Protein AF-A0A251YRK3-F1 (afdb_monomer)

Structure (mmCIF, N/CA/C/O backbone):
data_AF-A0A251YRK3-F1
#
_entry.id   AF-A0A251YRK3-F1
#
loop_
_atom_site.group_PDB
_atom_site.id
_atom_site.type_symbol
_atom_site.label_atom_id
_atom_site.label_alt_id
_atom_site.label_comp_id
_atom_site.label_asym_id
_atom_site.label_entity_id
_atom_site.label_seq_id
_atom_site.pdbx_PDB_ins_code
_atom_site.Cartn_x
_atom_site.Cartn_y
_atom_site.Cartn_z
_atom_site.occupancy
_atom_site.B_iso_or_equiv
_atom_site.auth_seq_id
_atom_site.auth_comp_id
_atom_site.auth_asym_id
_atom_site.auth_atom_id
_atom_site.pdbx_PDB_model_num
ATOM 1 N N . MET A 1 1 ? 16.056 -27.196 -2.204 1.00 36.81 1 MET A N 1
ATOM 2 C CA . MET 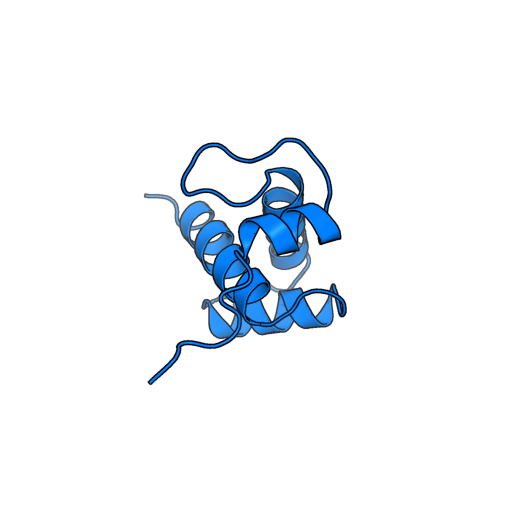A 1 1 ? 14.700 -26.634 -2.387 1.00 36.81 1 MET A CA 1
ATOM 3 C C . MET A 1 1 ? 14.845 -25.321 -3.136 1.00 36.81 1 MET A C 1
ATOM 5 O O . MET A 1 1 ? 15.445 -24.392 -2.613 1.00 36.81 1 MET A O 1
ATOM 9 N N . VAL A 1 2 ? 14.428 -25.301 -4.400 1.00 43.62 2 VAL A N 1
ATOM 10 C CA . VAL A 1 2 ? 14.551 -24.144 -5.295 1.00 43.62 2 VAL A CA 1
ATOM 11 C C . VAL A 1 2 ? 13.473 -23.138 -4.893 1.00 43.62 2 VAL A C 1
ATOM 13 O O . VAL A 1 2 ? 12.288 -23.439 -5.001 1.00 43.62 2 VAL A O 1
ATOM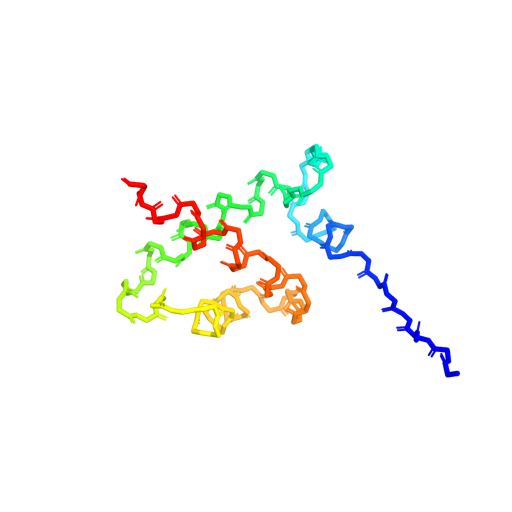 16 N N . PHE A 1 3 ? 13.877 -21.981 -4.364 1.00 52.25 3 PHE A N 1
ATOM 17 C CA . PHE A 1 3 ? 12.976 -20.862 -4.081 1.00 52.25 3 PHE A CA 1
ATOM 18 C C . PHE A 1 3 ? 12.457 -20.322 -5.416 1.00 52.25 3 PHE A C 1
ATOM 20 O O . PHE A 1 3 ? 13.103 -19.487 -6.047 1.00 52.25 3 PHE A O 1
ATOM 27 N N . GLY A 1 4 ? 11.330 -20.877 -5.862 1.00 44.94 4 GLY A N 1
ATOM 28 C CA . GLY A 1 4 ? 10.630 -20.455 -7.064 1.00 44.94 4 GLY A CA 1
ATOM 29 C C . GLY A 1 4 ? 10.324 -18.960 -7.031 1.00 44.94 4 GLY A C 1
ATOM 30 O O . GLY A 1 4 ? 9.947 -18.422 -5.993 1.00 44.94 4 GLY A O 1
ATOM 31 N N . ASP A 1 5 ? 10.529 -18.318 -8.178 1.00 56.09 5 ASP A N 1
ATOM 32 C CA . ASP A 1 5 ? 9.949 -17.029 -8.553 1.00 56.09 5 ASP A CA 1
ATOM 33 C C . ASP A 1 5 ? 10.037 -15.930 -7.479 1.00 56.09 5 ASP A C 1
ATOM 35 O O . ASP A 1 5 ? 9.043 -15.410 -6.973 1.00 56.09 5 ASP A O 1
ATOM 39 N N . ARG A 1 6 ? 11.263 -15.549 -7.102 1.00 61.56 6 ARG A N 1
ATOM 40 C CA . ARG A 1 6 ? 11.487 -14.327 -6.320 1.00 61.56 6 ARG A CA 1
ATOM 41 C C . ARG A 1 6 ? 11.352 -13.116 -7.255 1.00 61.56 6 ARG A C 1
ATOM 43 O O . ARG A 1 6 ? 12.336 -12.426 -7.501 1.00 61.56 6 ARG A O 1
ATOM 50 N N . GLU A 1 7 ? 10.156 -12.890 -7.811 1.00 67.88 7 GLU A N 1
ATOM 51 C CA . GLU A 1 7 ? 9.833 -11.636 -8.501 1.00 67.88 7 GLU A CA 1
ATOM 52 C C . GLU A 1 7 ? 10.127 -10.497 -7.518 1.00 67.88 7 GLU A C 1
ATOM 54 O O . GLU A 1 7 ? 9.564 -10.438 -6.418 1.00 67.88 7 GLU A O 1
ATOM 59 N N . ASP A 1 8 ? 11.076 -9.631 -7.877 1.00 78.06 8 ASP A N 1
ATOM 60 C CA . ASP A 1 8 ? 11.470 -8.537 -7.004 1.00 78.06 8 ASP A CA 1
ATOM 61 C C . ASP A 1 8 ? 10.256 -7.611 -6.803 1.00 78.06 8 ASP A C 1
ATOM 63 O O . ASP A 1 8 ? 9.676 -7.116 -7.781 1.00 78.06 8 ASP A O 1
ATOM 67 N N . PRO A 1 9 ? 9.830 -7.355 -5.553 1.00 81.44 9 PRO A N 1
ATOM 68 C CA . PRO A 1 9 ? 8.632 -6.572 -5.304 1.00 81.44 9 PRO A CA 1
ATOM 69 C C . PRO A 1 9 ? 8.759 -5.152 -5.857 1.00 81.44 9 PRO A C 1
ATOM 71 O O . PRO A 1 9 ? 7.742 -4.555 -6.199 1.00 81.44 9 PRO A O 1
ATOM 74 N N . ARG A 1 10 ? 9.976 -4.611 -6.009 1.00 80.69 10 ARG A N 1
ATOM 75 C CA . ARG A 1 10 ? 10.199 -3.291 -6.610 1.00 80.69 10 ARG A CA 1
ATOM 76 C C . ARG A 1 10 ? 9.989 -3.341 -8.111 1.00 80.69 10 ARG A C 1
ATOM 78 O O . ARG A 1 10 ? 9.314 -2.458 -8.628 1.00 80.69 10 ARG A O 1
ATOM 85 N N . ALA A 1 11 ? 10.490 -4.374 -8.791 1.00 81.44 11 ALA A N 1
ATOM 86 C CA . ALA A 1 11 ? 10.235 -4.575 -10.218 1.00 81.44 11 ALA A CA 1
ATOM 87 C C . ALA A 1 11 ? 8.727 -4.683 -10.490 1.00 81.44 11 ALA A C 1
ATOM 89 O O . ALA A 1 11 ? 8.197 -4.026 -11.390 1.00 81.44 11 ALA A O 1
ATOM 90 N N . ARG A 1 12 ? 8.000 -5.414 -9.636 1.00 83.44 12 ARG A N 1
ATOM 91 C CA . ARG A 1 12 ? 6.544 -5.519 -9.748 1.00 83.44 12 ARG A CA 1
ATOM 92 C C . ARG A 1 12 ? 5.825 -4.207 -9.448 1.00 83.44 12 ARG A C 1
ATOM 94 O O . ARG A 1 12 ? 4.897 -3.845 -10.167 1.00 83.44 12 ARG A O 1
ATOM 101 N N . LEU A 1 13 ? 6.240 -3.474 -8.414 1.00 85.38 13 LEU A N 1
ATOM 102 C CA . LEU A 1 13 ? 5.698 -2.142 -8.126 1.00 85.38 13 LEU A CA 1
ATOM 103 C C . LEU A 1 13 ? 5.970 -1.175 -9.279 1.00 85.38 13 LEU A C 1
ATOM 105 O O . LEU A 1 13 ? 5.074 -0.428 -9.660 1.00 85.38 13 LEU A O 1
ATOM 109 N N . HIS A 1 14 ? 7.152 -1.231 -9.886 1.00 84.50 14 HIS A N 1
ATOM 110 C CA . HIS A 1 14 ? 7.493 -0.405 -11.034 1.00 84.50 14 HIS A CA 1
ATOM 111 C C . HIS A 1 14 ? 6.605 -0.732 -12.244 1.00 84.50 14 HIS A C 1
ATOM 113 O O . HIS A 1 14 ? 6.051 0.178 -12.852 1.00 84.50 14 HIS A O 1
ATOM 119 N N . ALA A 1 15 ? 6.332 -2.010 -12.520 1.00 85.44 15 ALA A N 1
ATOM 120 C CA . ALA A 1 15 ? 5.383 -2.405 -13.565 1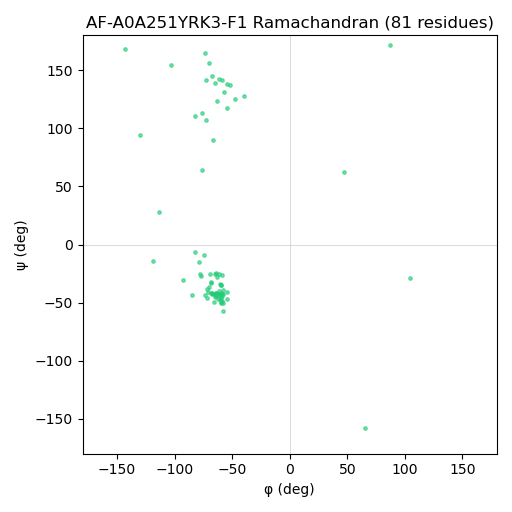.00 85.44 15 ALA A CA 1
ATOM 121 C C . ALA A 1 15 ? 3.932 -1.945 -13.293 1.00 85.44 15 ALA A C 1
ATOM 123 O O . ALA A 1 15 ? 3.147 -1.756 -14.221 1.00 85.44 15 ALA A O 1
ATOM 124 N N . VAL A 1 16 ? 3.546 -1.781 -12.021 1.00 86.06 16 VAL A N 1
ATOM 125 C CA . VAL A 1 16 ? 2.173 -1.432 -11.606 1.00 86.06 16 VAL A CA 1
ATOM 126 C C . VAL A 1 16 ? 1.949 0.079 -11.450 1.00 86.06 16 VAL A C 1
ATOM 128 O O . VAL A 1 16 ? 0.816 0.550 -11.612 1.00 86.06 16 VAL A O 1
ATOM 131 N N . PHE A 1 17 ? 2.983 0.835 -11.086 1.00 85.88 17 PHE A N 1
ATOM 132 C CA . PHE A 1 17 ? 2.904 2.267 -10.774 1.00 85.88 17 PHE A CA 1
ATOM 133 C C . PHE A 1 17 ? 3.748 3.147 -11.701 1.00 85.88 17 PHE A C 1
ATOM 135 O O . PHE A 1 17 ? 3.530 4.353 -11.733 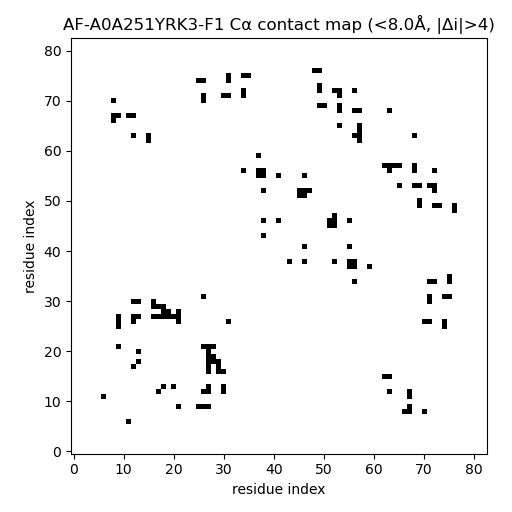1.00 85.8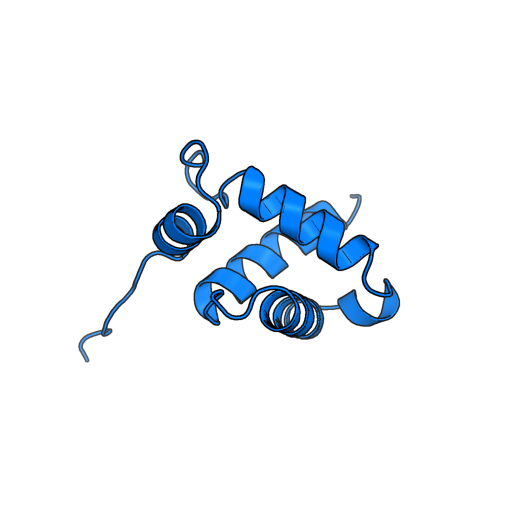8 17 PHE A O 1
ATOM 142 N N . GLY A 1 18 ? 4.670 2.569 -12.471 1.00 81.44 18 GLY A N 1
ATOM 143 C CA . GLY A 1 18 ? 5.629 3.324 -13.270 1.00 81.44 18 GLY A CA 1
ATOM 144 C C . GLY A 1 18 ? 6.595 4.134 -12.401 1.00 81.44 18 GLY A C 1
ATOM 145 O O . GLY A 1 18 ? 6.819 3.812 -11.232 1.00 81.44 18 GLY A O 1
ATOM 146 N N . GLY A 1 19 ? 7.174 5.178 -12.992 1.00 71.94 19 GLY A N 1
ATOM 147 C CA . GLY A 1 19 ? 8.030 6.146 -12.303 1.00 71.94 19 GLY A CA 1
ATOM 148 C C . GLY A 1 19 ? 9.513 5.763 -12.226 1.00 71.94 19 GLY A C 1
ATOM 149 O O . GLY A 1 19 ? 9.891 4.660 -12.609 1.00 71.94 19 GLY A O 1
ATOM 150 N N . PRO A 1 20 ? 10.375 6.680 -11.763 1.00 70.31 20 PRO A N 1
ATOM 151 C CA . PRO A 1 20 ? 11.803 6.420 -11.637 1.00 70.31 20 PRO A CA 1
ATOM 152 C C . PRO A 1 20 ? 12.071 5.272 -10.656 1.00 70.31 20 PRO A C 1
ATOM 154 O O . PRO A 1 20 ? 11.397 5.139 -9.628 1.00 70.31 20 PRO A O 1
ATOM 157 N N . ALA A 1 21 ? 13.066 4.444 -10.982 1.00 62.50 21 ALA A N 1
ATOM 158 C CA . ALA A 1 21 ? 13.516 3.378 -10.100 1.00 62.50 21 ALA A CA 1
ATOM 159 C C . ALA A 1 21 ? 13.940 3.975 -8.751 1.00 62.50 21 ALA A C 1
ATOM 161 O O . ALA A 1 21 ? 14.681 4.956 -8.694 1.00 62.50 21 ALA A O 1
ATOM 162 N N . ALA A 1 22 ? 13.447 3.393 -7.660 1.00 64.62 22 ALA A N 1
ATOM 163 C CA . ALA A 1 22 ? 13.825 3.833 -6.328 1.00 64.62 22 ALA A CA 1
ATOM 164 C C . ALA A 1 22 ? 15.302 3.532 -6.050 1.00 64.62 22 ALA A C 1
ATOM 166 O O . ALA A 1 22 ? 15.824 2.487 -6.452 1.00 64.62 22 ALA A O 1
ATOM 167 N N . THR A 1 23 ? 15.951 4.417 -5.296 1.00 63.84 23 THR A N 1
ATOM 168 C CA . THR A 1 23 ? 17.271 4.152 -4.721 1.00 63.84 23 THR A CA 1
ATOM 169 C C . THR A 1 23 ? 17.197 2.913 -3.824 1.00 63.84 23 THR A C 1
ATOM 171 O O . THR A 1 23 ? 16.189 2.662 -3.156 1.00 63.84 23 THR A O 1
ATOM 174 N N . SER A 1 24 ? 18.257 2.101 -3.868 1.00 67.31 24 SER A N 1
ATOM 175 C CA . SER A 1 24 ? 18.334 0.767 -3.263 1.00 67.31 24 SER A CA 1
ATOM 176 C C . SER A 1 24 ? 17.667 0.684 -1.884 1.00 67.31 24 SER A C 1
ATOM 178 O O . SER A 1 24 ? 17.957 1.475 -0.992 1.00 67.31 24 SER A O 1
ATOM 180 N N . GLY A 1 25 ? 16.764 -0.284 -1.706 1.00 72.06 25 GLY A N 1
ATOM 181 C CA . GLY A 1 25 ? 16.040 -0.484 -0.445 1.00 72.06 25 GLY A CA 1
ATOM 182 C C . GLY A 1 25 ? 14.588 -0.017 -0.462 1.00 72.06 25 GLY A C 1
ATOM 183 O O . GLY A 1 25 ? 13.778 -0.607 0.247 1.00 72.06 25 GLY A O 1
ATOM 184 N N . GLN A 1 26 ? 14.240 0.985 -1.273 1.00 81.56 26 GLN A N 1
ATOM 185 C CA . GLN A 1 26 ? 12.942 1.661 -1.191 1.00 81.56 26 GLN A CA 1
ATOM 186 C C . GLN A 1 26 ? 11.951 1.230 -2.292 1.00 81.56 26 GLN A C 1
ATOM 188 O O . GLN A 1 26 ? 12.362 0.755 -3.353 1.00 81.56 26 GLN A O 1
ATOM 193 N N . PRO A 1 27 ? 10.629 1.347 -2.054 1.00 84.31 27 PRO A N 1
ATOM 194 C CA . PRO A 1 27 ? 9.621 1.247 -3.108 1.00 84.31 27 PRO A CA 1
ATOM 195 C C . PRO A 1 27 ? 9.673 2.467 -4.046 1.00 84.31 27 PRO A C 1
ATOM 197 O O . PRO A 1 27 ? 10.098 3.540 -3.613 1.00 84.31 27 PRO A O 1
ATOM 200 N N . PRO A 1 28 ? 9.202 2.341 -5.305 1.00 86.69 28 PRO A N 1
ATOM 201 C CA . PRO A 1 28 ? 9.034 3.483 -6.207 1.00 86.69 28 PRO A CA 1
ATOM 202 C C . PRO A 1 28 ? 8.227 4.603 -5.544 1.00 86.69 28 PRO A C 1
ATOM 204 O O . PRO A 1 28 ? 7.205 4.324 -4.914 1.00 86.69 28 PRO A O 1
ATOM 207 N N . VAL A 1 29 ? 8.652 5.859 -5.721 1.00 85.25 29 VAL A N 1
ATOM 208 C CA . VAL A 1 29 ? 8.027 7.032 -5.073 1.00 85.25 29 VAL A CA 1
ATOM 209 C C . VAL A 1 29 ? 6.525 7.081 -5.358 1.00 85.25 29 VAL A C 1
ATOM 211 O O . VAL A 1 29 ? 5.730 7.135 -4.426 1.00 85.25 29 VAL A O 1
ATOM 214 N N . ALA A 1 30 ? 6.131 6.901 -6.622 1.00 87.69 30 ALA A N 1
ATOM 215 C CA . ALA A 1 30 ? 4.727 6.882 -7.030 1.00 87.69 30 ALA A CA 1
ATOM 216 C C . ALA A 1 30 ? 3.901 5.781 -6.336 1.00 87.69 30 ALA A C 1
ATOM 218 O O . ALA A 1 30 ? 2.722 5.974 -6.037 1.00 87.69 30 ALA A O 1
ATOM 219 N N . ALA A 1 31 ? 4.504 4.617 -6.064 1.00 90.06 31 ALA A N 1
ATOM 220 C CA . ALA A 1 31 ? 3.834 3.551 -5.326 1.00 90.06 31 ALA A CA 1
ATOM 221 C C . ALA A 1 31 ? 3.664 3.929 -3.850 1.00 90.06 31 ALA A C 1
ATOM 223 O O . ALA A 1 31 ? 2.611 3.664 -3.268 1.00 90.06 31 ALA A O 1
ATOM 224 N N . LEU A 1 32 ? 4.692 4.542 -3.256 1.00 89.06 32 LEU A N 1
ATOM 225 C CA . LEU A 1 32 ? 4.686 4.957 -1.857 1.00 89.06 32 LEU A CA 1
ATOM 226 C C . LEU A 1 32 ? 3.654 6.058 -1.602 1.00 89.06 32 LEU A C 1
ATOM 228 O O . LEU A 1 32 ? 2.812 5.887 -0.727 1.00 89.06 32 LEU A O 1
ATOM 232 N N . GLU A 1 33 ? 3.650 7.116 -2.412 1.00 89.62 33 GLU A N 1
ATOM 233 C CA . GLU A 1 33 ? 2.683 8.216 -2.300 1.00 89.62 33 GLU A CA 1
ATOM 234 C C . GLU A 1 33 ? 1.244 7.725 -2.474 1.00 89.62 33 GLU A C 1
ATOM 236 O O . GLU A 1 33 ? 0.344 8.102 -1.721 1.00 89.62 33 GLU A O 1
ATOM 241 N N . TRP A 1 34 ? 1.016 6.830 -3.441 1.00 92.50 34 TRP A N 1
ATOM 242 C CA . TRP A 1 34 ? -0.293 6.211 -3.620 1.00 92.50 34 TRP A CA 1
ATOM 243 C C . TRP A 1 34 ? -0.719 5.407 -2.387 1.00 92.50 34 TRP A C 1
ATOM 245 O O . TRP A 1 34 ? -1.876 5.497 -1.972 1.00 92.50 34 TRP A O 1
ATOM 255 N N . ALA A 1 35 ? 0.189 4.629 -1.791 1.00 91.31 35 ALA A N 1
ATOM 256 C CA . ALA A 1 35 ? -0.122 3.847 -0.600 1.00 91.31 35 ALA A CA 1
ATOM 257 C C . ALA A 1 35 ? -0.423 4.742 0.601 1.00 91.31 35 ALA A C 1
ATOM 259 O O . ALA A 1 35 ? -1.393 4.491 1.310 1.00 91.31 35 ALA A O 1
ATOM 260 N N . GLU A 1 36 ? 0.356 5.803 0.806 1.00 89.75 36 GLU A N 1
ATOM 261 C CA . GLU A 1 36 ? 0.110 6.766 1.876 1.00 89.75 36 GLU A CA 1
ATOM 262 C C . GLU A 1 36 ? -1.265 7.409 1.737 1.00 89.75 36 GLU A C 1
ATOM 264 O O . GLU A 1 36 ? -2.028 7.380 2.701 1.00 89.75 36 GLU A O 1
ATOM 269 N N . ARG A 1 37 ? -1.614 7.899 0.541 1.00 89.56 37 ARG A N 1
ATOM 270 C CA . ARG A 1 37 ? -2.935 8.474 0.250 1.00 89.56 37 ARG A CA 1
ATOM 271 C C . ARG A 1 37 ? -4.060 7.472 0.467 1.00 89.56 37 ARG A C 1
ATOM 273 O O . ARG A 1 37 ? -4.982 7.758 1.220 1.00 89.56 37 ARG A O 1
ATOM 280 N N . THR A 1 38 ? -3.928 6.265 -0.083 1.00 90.75 38 THR A N 1
ATOM 281 C CA . THR A 1 38 ? -4.934 5.199 0.064 1.00 90.75 38 THR A CA 1
ATOM 282 C C . THR A 1 38 ? -5.184 4.864 1.534 1.00 90.75 38 THR A C 1
ATOM 284 O O . THR A 1 38 ? -6.320 4.630 1.930 1.00 90.75 38 THR A O 1
ATOM 287 N N . LEU A 1 39 ? -4.136 4.852 2.361 1.00 88.00 39 LEU A N 1
ATOM 288 C CA . LEU A 1 39 ? -4.253 4.603 3.798 1.00 88.00 39 LEU A CA 1
ATOM 289 C C . LEU A 1 39 ? -4.734 5.835 4.590 1.00 88.00 39 LEU A C 1
ATOM 291 O O . LEU A 1 39 ? -4.996 5.707 5.780 1.00 88.00 39 LEU A O 1
ATOM 295 N N . VAL A 1 40 ? -4.704 7.055 4.027 1.00 85.94 40 VAL A N 1
ATOM 296 C CA . VAL A 1 40 ? -5.253 8.278 4.664 1.00 85.94 40 VAL A CA 1
ATOM 297 C C . VAL A 1 40 ? -6.744 8.349 4.365 1.00 85.94 40 VAL A C 1
ATOM 299 O O . VAL A 1 40 ? -7.533 8.668 5.244 1.00 85.94 40 VAL A O 1
ATOM 302 N N . GLU A 1 41 ? -7.114 8.058 3.118 1.00 86.06 41 GLU A N 1
ATOM 303 C CA . GLU A 1 41 ? -8.503 7.993 2.666 1.00 86.06 41 GLU A CA 1
ATOM 304 C C . GLU A 1 41 ? -9.237 6.802 3.292 1.00 86.06 41 GLU A C 1
ATOM 306 O O . GLU A 1 41 ? -10.435 6.875 3.560 1.00 86.06 41 GLU A O 1
ATOM 311 N N . ALA A 1 42 ? -8.522 5.704 3.549 1.00 79.88 42 ALA A N 1
ATOM 312 C CA . ALA A 1 42 ? -9.014 4.643 4.409 1.00 79.88 42 ALA A CA 1
ATOM 313 C C . ALA A 1 42 ? -9.000 5.101 5.871 1.00 79.88 42 ALA A C 1
ATOM 315 O O . ALA A 1 42 ? -8.061 5.749 6.325 1.00 79.88 42 ALA A O 1
ATOM 316 N N . ASP A 1 43 ? -10.032 4.703 6.610 1.00 73.00 43 ASP A N 1
ATOM 317 C CA . ASP A 1 43 ? -10.149 4.974 8.036 1.00 73.00 43 ASP A CA 1
ATOM 318 C C . ASP A 1 43 ? -8.837 4.626 8.785 1.00 73.00 43 ASP A C 1
ATOM 320 O O . ASP A 1 43 ? -8.337 3.501 8.661 1.00 73.00 43 ASP A O 1
ATOM 324 N N . PRO A 1 44 ? -8.244 5.566 9.545 1.00 67.06 44 PRO A N 1
ATOM 325 C CA . PRO A 1 44 ? -6.926 5.379 10.149 1.00 67.06 44 PRO A CA 1
ATOM 326 C C . PRO A 1 44 ? -6.893 4.241 11.177 1.00 67.06 44 PRO A C 1
ATOM 328 O O . PRO A 1 44 ? -5.839 3.628 11.360 1.00 67.06 44 PRO A O 1
ATOM 331 N N . ALA A 1 45 ? -8.030 3.891 11.790 1.00 70.12 45 ALA A N 1
ATOM 332 C CA . ALA A 1 45 ? -8.133 2.722 12.663 1.00 70.12 45 ALA A CA 1
ATOM 333 C C . ALA A 1 45 ? -8.024 1.395 11.884 1.00 70.12 45 ALA A C 1
ATOM 335 O O . ALA A 1 45 ? -7.549 0.400 12.429 1.00 70.12 45 ALA A O 1
ATOM 336 N N . HIS A 1 46 ? -8.363 1.374 10.591 1.00 65.00 46 HIS A N 1
ATOM 337 C CA . HIS A 1 46 ? -8.235 0.196 9.725 1.00 65.00 46 HIS A CA 1
ATOM 338 C C . HIS A 1 46 ? -6.826 -0.020 9.150 1.00 65.00 46 HIS A C 1
ATOM 340 O O . HIS A 1 46 ? -6.580 -1.043 8.511 1.00 65.00 46 HIS A O 1
ATOM 346 N N . ALA A 1 47 ? -5.891 0.907 9.364 1.00 75.12 47 ALA A N 1
ATOM 347 C CA . ALA A 1 47 ? -4.497 0.798 8.930 1.00 75.12 47 ALA A CA 1
ATOM 348 C C . ALA A 1 47 ? -3.518 0.696 10.117 1.00 75.12 47 ALA A C 1
ATOM 350 O O . ALA A 1 47 ? -2.364 1.102 10.001 1.00 75.12 47 ALA A O 1
ATOM 351 N N . ALA A 1 48 ? -3.971 0.158 11.255 1.00 75.94 48 ALA A N 1
ATOM 352 C CA . ALA A 1 48 ? -3.185 0.077 12.489 1.00 75.94 48 ALA A CA 1
ATOM 353 C C . ALA A 1 48 ? -1.940 -0.830 12.385 1.00 75.94 48 ALA A C 1
ATOM 355 O O . ALA A 1 48 ? -0.960 -0.631 13.104 1.00 75.94 48 ALA A O 1
ATOM 356 N N . ASP A 1 49 ? -1.955 -1.813 11.481 1.00 86.88 49 ASP A N 1
ATOM 357 C CA . ASP A 1 49 ? -0.878 -2.784 11.302 1.00 86.88 49 ASP A CA 1
ATOM 358 C C . ASP A 1 49 ? -0.647 -3.159 9.827 1.00 86.88 49 ASP A C 1
ATOM 360 O O . ASP A 1 49 ? -1.438 -2.858 8.927 1.00 86.88 49 ASP A O 1
ATOM 364 N N . VAL A 1 50 ? 0.476 -3.840 9.568 1.00 89.94 50 VAL A N 1
ATOM 365 C CA . VAL A 1 50 ? 0.918 -4.216 8.214 1.00 89.94 50 VAL A CA 1
ATOM 366 C C . VAL A 1 50 ? -0.102 -5.108 7.506 1.00 89.94 50 VAL A C 1
ATOM 368 O O . VAL A 1 50 ? -0.255 -4.995 6.288 1.00 89.94 50 VAL A O 1
ATOM 371 N N . VAL A 1 51 ? -0.804 -5.993 8.219 1.00 90.62 51 VAL A N 1
ATOM 372 C CA . VAL A 1 51 ? -1.775 -6.916 7.614 1.00 90.62 51 VAL A CA 1
ATOM 373 C C . VAL A 1 51 ? -3.018 -6.148 7.182 1.00 90.62 51 VAL A C 1
ATOM 375 O O . VAL A 1 51 ? -3.478 -6.320 6.048 1.00 90.62 51 VAL A O 1
ATOM 378 N N . ALA A 1 52 ? -3.527 -5.274 8.049 1.00 90.06 52 ALA A N 1
ATOM 379 C CA . ALA A 1 52 ? -4.677 -4.431 7.760 1.00 90.06 52 ALA A CA 1
ATOM 380 C C . ALA A 1 52 ? -4.387 -3.475 6.586 1.00 90.06 52 ALA A C 1
ATOM 382 O O . ALA A 1 52 ? -5.120 -3.471 5.590 1.00 90.06 52 ALA A O 1
ATOM 383 N N . ALA A 1 53 ? -3.231 -2.801 6.608 1.00 90.44 53 ALA A N 1
ATOM 384 C CA . ALA A 1 53 ? -2.763 -1.967 5.504 1.00 90.44 53 ALA A CA 1
ATOM 385 C C . ALA A 1 53 ? -2.604 -2.766 4.196 1.00 90.44 53 ALA A C 1
ATOM 387 O O . ALA A 1 53 ? -3.087 -2.349 3.146 1.00 90.44 53 ALA A O 1
ATOM 388 N N . THR A 1 54 ? -2.010 -3.964 4.239 1.00 92.19 54 THR A N 1
ATOM 389 C CA . THR A 1 54 ? -1.865 -4.828 3.051 1.00 92.19 54 THR A CA 1
ATOM 390 C C . THR A 1 54 ? -3.222 -5.183 2.440 1.00 92.19 54 THR A C 1
ATOM 392 O O . THR A 1 54 ? -3.380 -5.156 1.216 1.00 92.19 54 THR A O 1
ATOM 395 N N . ARG A 1 55 ? -4.219 -5.518 3.270 1.00 90.38 55 ARG A N 1
ATOM 396 C CA . ARG A 1 55 ? -5.578 -5.837 2.806 1.00 90.38 55 ARG A 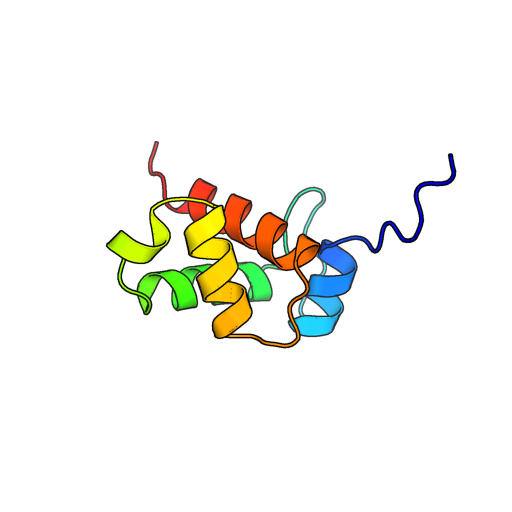CA 1
ATOM 397 C C . ARG A 1 55 ? -6.236 -4.631 2.141 1.00 90.38 55 ARG A C 1
ATOM 399 O O . ARG A 1 55 ? -6.808 -4.793 1.063 1.00 90.38 55 ARG A O 1
ATOM 406 N N . LEU A 1 56 ? -6.107 -3.443 2.733 1.00 91.50 56 LEU A N 1
ATOM 407 C CA . LEU A 1 56 ? -6.612 -2.193 2.159 1.00 91.50 56 LEU A CA 1
ATOM 408 C C . LEU A 1 56 ? -5.976 -1.901 0.794 1.00 91.50 56 LEU A C 1
ATOM 410 O O . LEU A 1 56 ? -6.696 -1.719 -0.188 1.00 91.50 56 LEU A O 1
ATOM 414 N N . LEU A 1 57 ? -4.645 -1.964 0.695 1.00 91.12 57 LEU A N 1
ATOM 415 C CA . LEU A 1 57 ? -3.928 -1.709 -0.559 1.00 91.12 57 LEU A CA 1
ATOM 416 C C . LEU A 1 57 ? -4.325 -2.703 -1.662 1.00 91.12 57 LEU A C 1
ATOM 418 O O . LEU A 1 57 ? -4.566 -2.308 -2.802 1.00 91.12 57 LEU A O 1
ATOM 422 N N . ARG A 1 58 ? -4.454 -3.996 -1.340 1.00 92.81 58 ARG A N 1
ATOM 423 C CA . ARG A 1 58 ? -4.888 -5.010 -2.319 1.00 92.81 58 ARG A CA 1
ATOM 424 C C . ARG A 1 58 ? -6.343 -4.839 -2.744 1.00 92.81 58 ARG A C 1
ATOM 426 O O . ARG A 1 58 ? -6.674 -5.123 -3.895 1.00 92.81 58 ARG A O 1
ATOM 433 N N . ARG A 1 59 ? -7.210 -4.376 -1.838 1.00 90.69 59 ARG A N 1
ATOM 434 C CA . ARG A 1 59 ? -8.607 -4.060 -2.159 1.00 90.69 59 ARG A CA 1
ATOM 435 C C . ARG A 1 59 ? -8.695 -2.854 -3.094 1.00 90.69 59 ARG A C 1
ATOM 437 O O . ARG A 1 59 ? -9.463 -2.905 -4.050 1.00 90.69 59 ARG A O 1
ATOM 444 N N . ALA A 1 60 ? -7.881 -1.826 -2.853 1.00 90.94 60 ALA A N 1
ATOM 445 C CA . ALA A 1 60 ? -7.815 -0.623 -3.678 1.00 90.94 60 ALA A CA 1
ATOM 446 C C . ALA A 1 60 ? -7.180 -0.879 -5.057 1.00 90.94 60 ALA A C 1
ATOM 448 O O . ALA A 1 60 ? -7.634 -0.332 -6.059 1.00 90.94 60 ALA A O 1
ATOM 449 N N . LYS A 1 61 ? -6.159 -1.745 -5.146 1.00 89.75 61 LYS A N 1
ATOM 450 C CA . LYS A 1 61 ? -5.487 -2.075 -6.412 1.00 89.75 61 LYS A CA 1
ATOM 451 C C . LYS A 1 61 ? -5.363 -3.583 -6.613 1.00 89.75 61 LYS A C 1
ATOM 453 O O . LYS A 1 61 ? -4.373 -4.200 -6.231 1.00 89.75 61 LYS A O 1
ATOM 458 N N . ARG A 1 62 ? -6.335 -4.173 -7.322 1.00 87.38 62 ARG A N 1
ATOM 459 C CA . ARG A 1 62 ? -6.410 -5.630 -7.573 1.00 87.38 62 ARG A CA 1
ATOM 460 C C . ARG A 1 62 ? -5.193 -6.229 -8.292 1.00 87.38 62 ARG A C 1
ATOM 462 O O . ARG A 1 62 ? -4.916 -7.410 -8.123 1.00 87.38 62 ARG A O 1
ATOM 469 N N . ARG A 1 63 ? -4.459 -5.433 -9.082 1.00 86.88 63 ARG A N 1
ATOM 470 C CA . ARG A 1 63 ? -3.225 -5.871 -9.774 1.00 86.88 63 ARG A CA 1
ATOM 471 C C . ARG A 1 63 ? -2.021 -6.013 -8.831 1.00 86.88 63 ARG A C 1
ATOM 473 O O . ARG A 1 63 ? -0.978 -6.508 -9.254 1.00 86.88 63 ARG A O 1
ATOM 480 N N . LEU A 1 64 ? -2.151 -5.569 -7.579 1.00 86.88 64 LEU A N 1
ATOM 481 C CA . LEU A 1 64 ? -1.107 -5.636 -6.568 1.00 86.88 64 LEU A CA 1
ATOM 482 C C . LEU A 1 64 ? -1.090 -7.025 -5.916 1.00 86.88 64 LEU A C 1
ATOM 484 O O . LEU A 1 64 ? -2.006 -7.414 -5.184 1.00 86.88 64 LEU A O 1
ATOM 488 N N . THR A 1 65 ? -0.037 -7.788 -6.196 1.00 87.94 65 THR A N 1
ATOM 489 C CA . THR A 1 65 ? 0.183 -9.106 -5.593 1.00 87.94 65 THR A CA 1
ATOM 490 C 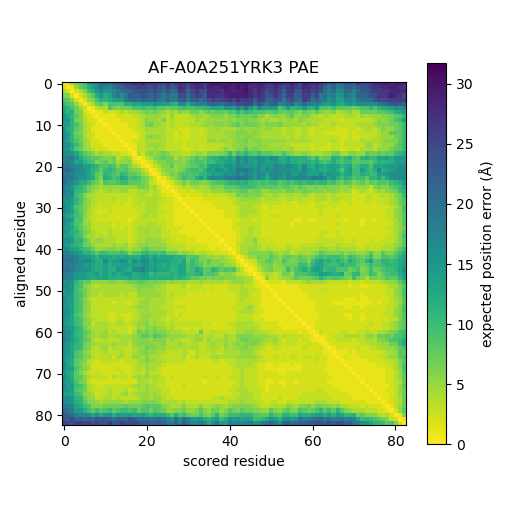C . THR A 1 65 ? 0.614 -8.969 -4.127 1.00 87.94 65 THR A C 1
ATOM 492 O O . THR A 1 65 ? 0.964 -7.883 -3.657 1.00 87.94 65 THR A O 1
ATOM 495 N N . LEU A 1 66 ? 0.548 -10.067 -3.365 1.00 89.19 66 LEU A N 1
ATOM 496 C CA . LEU A 1 66 ? 0.750 -10.037 -1.912 1.00 89.19 66 LEU A CA 1
ATOM 497 C C . LEU A 1 66 ? 2.139 -9.518 -1.507 1.00 89.19 66 LEU A C 1
ATOM 499 O O . LEU A 1 66 ? 2.219 -8.656 -0.640 1.00 89.19 66 LEU A O 1
ATOM 503 N N . GLY A 1 67 ? 3.214 -10.002 -2.137 1.00 88.56 67 GLY A N 1
ATOM 504 C CA . GLY A 1 67 ? 4.589 -9.591 -1.816 1.00 88.56 67 GLY A CA 1
ATOM 505 C C . GLY A 1 67 ? 4.819 -8.076 -1.952 1.00 88.56 67 GLY A C 1
ATOM 506 O O . GLY A 1 67 ? 5.164 -7.431 -0.960 1.00 88.56 67 GLY A O 1
ATOM 507 N N . PRO A 1 68 ? 4.557 -7.483 -3.133 1.00 88.81 68 PRO A N 1
ATOM 508 C CA . PRO A 1 68 ? 4.592 -6.036 -3.350 1.00 88.81 68 PRO A CA 1
ATOM 509 C C . PRO A 1 68 ? 3.703 -5.245 -2.391 1.00 88.81 68 PRO A C 1
ATOM 511 O O . PRO A 1 68 ? 4.121 -4.203 -1.895 1.00 88.81 68 PRO A O 1
ATOM 514 N N . ALA A 1 69 ? 2.496 -5.743 -2.096 1.00 91.69 69 ALA A N 1
ATOM 515 C CA . ALA A 1 69 ? 1.580 -5.084 -1.169 1.00 91.69 69 ALA A CA 1
ATOM 516 C C . ALA A 1 69 ? 2.130 -5.042 0.263 1.00 91.69 69 ALA A C 1
ATOM 518 O O . ALA A 1 69 ? 2.098 -3.989 0.894 1.00 91.69 69 ALA A O 1
ATOM 519 N N . VAL A 1 70 ? 2.672 -6.160 0.760 1.00 92.50 70 VAL A N 1
ATOM 520 C CA . VAL A 1 70 ? 3.287 -6.236 2.095 1.00 92.50 70 VAL A CA 1
ATOM 521 C C . VAL A 1 70 ? 4.516 -5.338 2.173 1.00 92.50 70 VAL A C 1
ATOM 523 O O . VAL A 1 70 ? 4.692 -4.621 3.157 1.00 92.50 70 VAL A O 1
ATOM 526 N N . PHE A 1 71 ? 5.362 -5.361 1.141 1.00 89.75 71 PHE A N 1
ATOM 527 C CA . PHE A 1 71 ? 6.536 -4.496 1.062 1.00 89.75 71 PHE A CA 1
ATOM 528 C C . PHE A 1 71 ? 6.128 -3.021 1.152 1.00 89.75 71 PHE A C 1
ATOM 530 O O . PHE A 1 71 ? 6.622 -2.288 2.007 1.00 89.75 71 PHE A O 1
ATOM 537 N N . LEU A 1 72 ? 5.150 -2.611 0.347 1.00 90.06 72 LEU A N 1
ATOM 538 C CA . LEU A 1 72 ? 4.657 -1.240 0.316 1.00 90.06 72 LEU A CA 1
ATOM 539 C C . LEU A 1 72 ? 4.004 -0.810 1.640 1.00 90.06 72 LEU A C 1
ATOM 541 O O . LEU A 1 72 ? 4.288 0.279 2.134 1.00 90.06 72 LEU A O 1
ATOM 545 N N . ALA A 1 73 ? 3.198 -1.681 2.255 1.00 92.12 73 ALA A N 1
ATOM 546 C CA . ALA A 1 73 ? 2.562 -1.425 3.546 1.00 92.12 73 ALA A CA 1
ATOM 547 C C . ALA A 1 73 ? 3.587 -1.192 4.667 1.00 92.12 73 ALA A C 1
ATOM 549 O O . ALA A 1 73 ? 3.428 -0.264 5.457 1.00 92.12 73 ALA A O 1
ATOM 550 N N . LYS A 1 74 ? 4.668 -1.985 4.718 1.00 91.50 74 LYS A N 1
ATOM 551 C CA . LYS A 1 74 ? 5.748 -1.793 5.702 1.00 91.50 74 LYS A CA 1
ATOM 552 C C . LYS A 1 74 ? 6.390 -0.413 5.576 1.00 91.50 74 LYS A C 1
ATOM 554 O O . LYS A 1 74 ? 6.572 0.260 6.585 1.00 91.50 74 LYS A O 1
ATOM 559 N N . HIS A 1 75 ? 6.701 0.012 4.351 1.00 90.88 75 HIS A N 1
ATOM 560 C CA . HIS A 1 75 ? 7.319 1.315 4.109 1.00 90.88 75 HIS A CA 1
ATOM 561 C C . HIS A 1 75 ? 6.368 2.482 4.406 1.00 90.88 75 HIS A C 1
ATOM 563 O O . HIS A 1 75 ? 6.787 3.449 5.038 1.00 90.88 75 HIS A O 1
ATOM 569 N N . ALA A 1 76 ? 5.095 2.380 4.016 1.00 89.62 76 ALA A N 1
ATOM 570 C CA . ALA A 1 76 ? 4.099 3.415 4.296 1.00 89.62 76 ALA A CA 1
ATOM 571 C C . ALA A 1 76 ? 3.840 3.579 5.807 1.00 89.62 76 ALA A C 1
ATOM 573 O O . ALA A 1 76 ? 3.772 4.697 6.310 1.00 89.62 76 ALA A O 1
ATOM 574 N N . LEU A 1 77 ? 3.753 2.476 6.560 1.00 87.25 77 LEU A N 1
ATOM 575 C CA . LEU A 1 77 ? 3.560 2.529 8.014 1.00 87.25 77 LEU A CA 1
ATOM 576 C C . LEU A 1 77 ? 4.806 3.013 8.761 1.00 87.25 77 LEU A C 1
ATOM 578 O O . LEU A 1 77 ? 4.680 3.776 9.716 1.00 87.25 77 LEU A O 1
ATOM 582 N N . ALA A 1 78 ? 6.004 2.615 8.319 1.00 86.31 78 ALA A N 1
ATOM 583 C CA . ALA A 1 78 ? 7.255 3.109 8.893 1.00 86.31 78 ALA A CA 1
ATOM 584 C C . ALA A 1 78 ? 7.392 4.632 8.749 1.00 86.31 78 ALA A C 1
ATO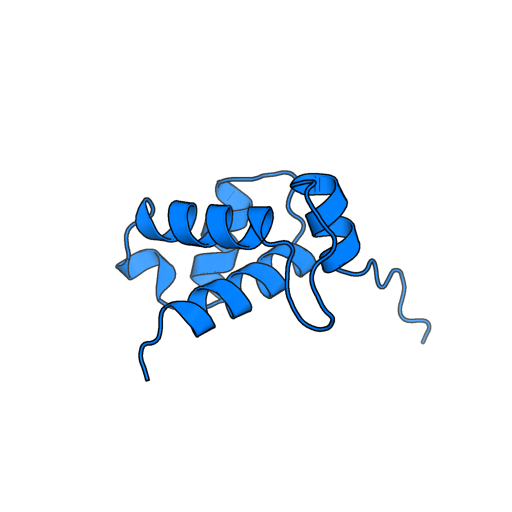M 586 O O . ALA A 1 78 ? 7.920 5.279 9.644 1.00 86.31 78 ALA A O 1
ATOM 587 N N . ARG A 1 79 ? 6.879 5.204 7.653 1.00 80.44 79 ARG A N 1
ATOM 588 C CA . ARG A 1 79 ? 6.884 6.650 7.393 1.00 80.44 79 ARG A CA 1
ATOM 589 C C . ARG A 1 79 ? 5.820 7.419 8.184 1.00 80.44 79 ARG A C 1
ATOM 591 O O . ARG A 1 79 ? 6.020 8.589 8.486 1.00 80.44 79 ARG A O 1
ATOM 598 N N . ARG A 1 8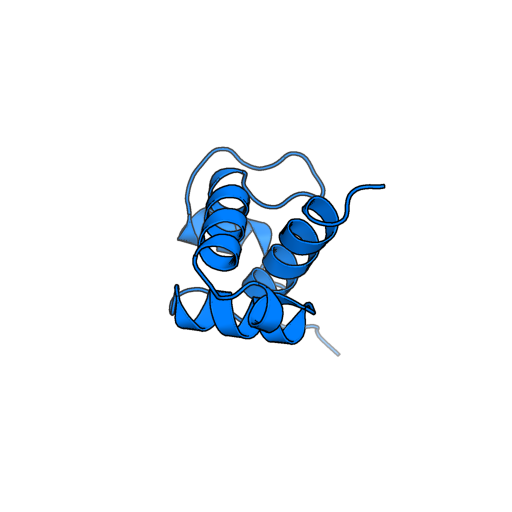0 ? 4.708 6.763 8.538 1.00 74.56 80 ARG A N 1
ATOM 599 C CA . ARG A 1 80 ? 3.628 7.342 9.357 1.00 74.56 80 ARG A CA 1
ATOM 600 C C . ARG A 1 80 ? 3.919 7.411 10.841 1.00 74.56 80 ARG A C 1
ATOM 602 O O . ARG A 1 80 ? 3.275 8.208 11.509 1.00 74.56 80 ARG A O 1
ATOM 609 N N . ARG A 1 81 ? 4.792 6.554 11.372 1.00 65.00 81 ARG A N 1
ATOM 610 C CA . ARG A 1 81 ? 5.237 6.669 12.762 1.00 65.00 81 ARG A CA 1
ATOM 611 C C . ARG A 1 81 ? 6.175 7.876 12.846 1.00 65.00 81 ARG A C 1
ATOM 613 O O . ARG A 1 81 ? 7.288 7.768 12.331 1.00 65.00 81 ARG A O 1
ATOM 620 N N . PRO A 1 82 ? 5.759 9.008 13.446 1.00 48.03 82 PRO A N 1
ATOM 621 C CA . PRO A 1 82 ? 6.735 10.015 13.813 1.00 48.03 82 PRO A CA 1
ATOM 622 C C . PRO A 1 82 ? 7.638 9.399 14.891 1.00 48.03 82 PRO A C 1
ATOM 624 O O . PRO A 1 82 ? 7.163 8.627 15.732 1.00 48.03 82 PRO A O 1
ATOM 627 N N . ALA A 1 83 ? 8.938 9.670 14.787 1.00 45.19 83 ALA A N 1
ATOM 628 C CA . ALA A 1 83 ? 9.879 9.434 15.875 1.00 45.19 83 ALA A CA 1
ATOM 629 C C . ALA A 1 83 ? 9.485 10.257 17.109 1.00 45.19 83 ALA A C 1
ATOM 631 O O . ALA A 1 83 ? 8.923 11.361 16.913 1.00 45.19 83 ALA A O 1
#

Foldseek 3Di:
DDPPDPPPLQVLLCVVQPADRDDPPDHHPRLLVVLLVQCVVPDVVQLPDLVSSLVSVCVVPVSRDSVNSSSSSVVNVVVVDDD

Solvent-accessible surface area (backbone atoms only — not comparable to full-atom values): 4897 Å² total; per-residue (Å²): 136,82,81,72,84,79,72,51,42,50,63,53,44,34,77,75,53,41,73,67,81,42,66,90,94,50,64,26,60,59,48,44,56,52,49,45,49,54,49,64,77,35,60,63,82,61,47,76,43,53,66,43,32,22,52,52,50,33,69,78,36,75,89,50,51,69,67,38,32,43,54,49,26,48,55,42,52,60,68,66,53,77,132

Sequence (83 aa):
MVFGDREDPRARLHAVFGGPAATSGQPPVAALEWAERTLVEADPAHAADVVAATRLLRRAKRRLTLGPAVFLAKHALARRRPA

Nearest PDB structures (foldseek):
  6z6j-assembly1_SR  TM=5.448E-01  e=8.694E+00  Saccharomyces cerevisiae S288C
  9axv-assembly1_AU  TM=5.825E-01  e=9.713E+00  Schizosaccharomyces pombe

Mean predicted aligned error: 6.73 Å

Radius of gyration: 12.65 Å; Cα contacts (8 Å, |Δi|>4): 87; chains: 1; bounding box: 28×37×29 Å

pLDDT: mean 80.38, std 13.36, range [36.81, 92.81]

Organism: NCBI:txid28447

Secondary structure (DSSP, 8-state):
--------HHHHHHHHH-SSPPPTTSPPHHHHHHHHHHHHHS-GGGGSSHHHHHHHHHHH-TT--HHHHHHHHHHHHHHHS--